Protein AF-A0A0H4KGP0-F1 (afdb_monomer_lite)

Structure (mmCIF, N/CA/C/O backbone):
data_AF-A0A0H4KGP0-F1
#
_entry.id   AF-A0A0H4KGP0-F1
#
loop_
_atom_site.group_PDB
_atom_site.id
_atom_site.type_symbol
_atom_site.label_atom_id
_atom_site.label_alt_id
_atom_site.label_comp_id
_atom_site.label_asym_id
_atom_site.label_entity_id
_atom_site.label_seq_id
_atom_site.pdbx_PDB_ins_code
_atom_site.Cartn_x
_atom_site.Cartn_y
_atom_site.Cartn_z
_atom_site.occupancy
_atom_site.B_iso_or_equiv
_atom_site.auth_seq_id
_atom_site.auth_comp_id
_atom_site.auth_asym_id
_atom_site.auth_atom_id
_atom_site.pdbx_PDB_model_num
ATOM 1 N N . MET A 1 1 ? -26.865 -2.027 18.566 1.00 58.66 1 MET A N 1
ATOM 2 C CA . MET A 1 1 ? -25.911 -3.144 18.338 1.00 58.66 1 MET A CA 1
ATOM 3 C C . MET A 1 1 ? -25.327 -3.688 19.638 1.00 58.66 1 MET A C 1
ATOM 5 O O . MET A 1 1 ? -25.001 -2.899 20.516 1.00 58.66 1 MET A O 1
ATOM 9 N N . LYS A 1 2 ? -25.164 -5.017 19.769 1.00 66.50 2 LYS A N 1
ATOM 10 C CA . LYS A 1 2 ? -24.566 -5.658 20.962 1.00 66.50 2 LYS A CA 1
ATOM 11 C C . LYS A 1 2 ? -23.129 -5.146 21.193 1.00 66.50 2 LYS A C 1
ATOM 13 O O . LYS A 1 2 ? -22.332 -5.124 20.260 1.00 66.50 2 LYS A O 1
ATOM 18 N N . SER A 1 3 ? -22.776 -4.800 22.435 1.00 71.94 3 SER A N 1
ATOM 19 C CA . SER A 1 3 ? -21.455 -4.265 22.843 1.00 71.94 3 SER A CA 1
ATOM 20 C C . SER A 1 3 ? -20.249 -5.054 22.286 1.00 71.94 3 SER A C 1
ATOM 22 O O . SER A 1 3 ? -19.269 -4.471 21.817 1.00 71.94 3 SER A O 1
ATOM 24 N N . ARG A 1 4 ? -20.348 -6.392 22.235 1.00 74.38 4 ARG A N 1
ATOM 25 C CA . ARG A 1 4 ? -19.305 -7.275 21.682 1.00 74.38 4 ARG A CA 1
ATOM 26 C C . ARG A 1 4 ? -19.055 -7.048 20.184 1.00 74.38 4 ARG A C 1
ATOM 28 O O . ARG A 1 4 ? -17.904 -7.083 19.764 1.00 74.38 4 ARG A O 1
ATOM 35 N N . TYR A 1 5 ? -20.105 -6.783 19.410 1.00 73.06 5 TYR A N 1
ATOM 36 C CA . TYR A 1 5 ? -20.004 -6.536 17.972 1.00 73.06 5 TYR A CA 1
ATOM 37 C C . TYR A 1 5 ? -19.285 -5.209 17.687 1.00 73.06 5 TYR A C 1
ATOM 39 O O . TYR A 1 5 ? -18.303 -5.192 16.952 1.00 73.06 5 TYR A O 1
ATOM 47 N N . LYS A 1 6 ? -19.656 -4.125 18.388 1.00 70.38 6 LYS A N 1
ATOM 48 C CA . LYS A 1 6 ? -18.947 -2.831 18.302 1.00 70.38 6 LYS A CA 1
ATOM 49 C C . LYS A 1 6 ? -17.456 -2.966 18.648 1.00 70.38 6 LYS A C 1
ATOM 51 O O . LYS A 1 6 ? -16.600 -2.389 17.984 1.00 70.38 6 LYS A O 1
ATOM 56 N N . LYS A 1 7 ? -17.119 -3.752 19.679 1.00 74.75 7 LYS A N 1
ATOM 57 C CA . LYS A 1 7 ? -15.721 -4.017 20.067 1.00 74.75 7 LYS A CA 1
ATOM 58 C C . LYS A 1 7 ? -14.952 -4.794 18.995 1.00 74.75 7 LYS A C 1
ATOM 60 O O . LYS A 1 7 ? -13.757 -4.566 18.833 1.00 74.75 7 LYS A O 1
ATOM 65 N N . HIS A 1 8 ? -15.615 -5.710 18.296 1.00 74.81 8 HIS A N 1
ATOM 66 C CA . HIS A 1 8 ? -15.016 -6.470 17.204 1.00 74.81 8 HIS A CA 1
ATOM 67 C C . HIS A 1 8 ? -14.744 -5.577 15.987 1.00 74.81 8 HIS A C 1
ATOM 69 O O . HIS A 1 8 ? -13.608 -5.539 15.527 1.00 74.81 8 HIS A O 1
ATOM 75 N N . LEU A 1 9 ? -15.714 -4.755 15.572 1.00 69.38 9 LEU A N 1
ATOM 76 C CA . LEU A 1 9 ? -15.522 -3.792 14.482 1.00 69.38 9 LEU A CA 1
ATOM 77 C C . LEU A 1 9 ? -14.382 -2.802 14.754 1.00 69.38 9 LEU A C 1
ATOM 79 O O . LEU A 1 9 ? -13.523 -2.601 13.903 1.00 69.38 9 LEU A O 1
ATOM 83 N N . LYS A 1 10 ? -14.298 -2.256 15.976 1.00 71.88 10 LYS A N 1
ATOM 84 C CA . LYS A 1 10 ? -13.179 -1.383 16.379 1.00 71.88 10 LYS A CA 1
ATOM 85 C C . LYS A 1 10 ? -11.814 -2.070 16.273 1.00 71.88 10 LYS A C 1
ATOM 87 O O . LYS A 1 10 ? -10.825 -1.410 15.975 1.00 71.88 10 LYS A O 1
ATOM 92 N N . ARG A 1 11 ? -11.738 -3.379 16.536 1.00 74.50 11 ARG A N 1
ATOM 93 C CA . ARG A 1 11 ? -10.488 -4.145 16.398 1.00 74.50 11 ARG A CA 1
ATOM 94 C C . ARG A 1 11 ? -10.103 -4.356 14.942 1.00 74.50 11 ARG A C 1
ATOM 96 O O . ARG A 1 11 ? -8.918 -4.295 14.650 1.00 74.50 11 ARG A O 1
ATOM 103 N N . ILE A 1 12 ? -11.080 -4.606 14.076 1.00 70.75 12 ILE A N 1
ATOM 104 C CA . ILE A 1 12 ? -10.855 -4.783 12.638 1.00 70.75 12 ILE A CA 1
ATOM 105 C C . ILE A 1 12 ? -10.356 -3.473 12.032 1.00 70.75 12 ILE A C 1
ATOM 107 O O . ILE A 1 12 ? -9.296 -3.459 11.416 1.00 70.75 12 ILE A O 1
ATOM 111 N N . ALA A 1 13 ? -11.036 -2.358 12.316 1.00 69.06 13 ALA A N 1
ATOM 112 C CA . ALA A 1 13 ? -10.607 -1.042 11.847 1.00 69.06 13 ALA A CA 1
ATOM 113 C C . ALA A 1 13 ? -9.179 -0.703 12.300 1.00 69.06 13 ALA A C 1
ATOM 115 O O . ALA A 1 13 ? -8.343 -0.307 11.500 1.00 69.06 13 ALA A O 1
A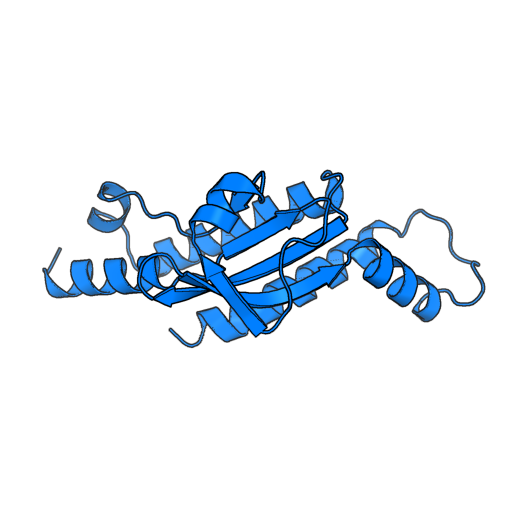TOM 116 N N . ALA A 1 14 ? -8.850 -0.970 13.568 1.00 71.88 14 ALA A N 1
ATOM 117 C CA . ALA A 1 14 ? -7.509 -0.731 14.104 1.00 71.88 14 ALA A CA 1
ATOM 118 C C . ALA A 1 14 ? -6.409 -1.647 13.530 1.00 71.88 14 ALA A C 1
ATOM 120 O O . ALA A 1 14 ? -5.237 -1.432 13.828 1.00 71.88 14 ALA A O 1
ATOM 121 N N . ARG A 1 15 ? -6.772 -2.691 12.779 1.00 74.12 15 ARG A N 1
ATOM 122 C CA . ARG A 1 15 ? -5.849 -3.662 12.176 1.00 74.12 15 ARG A CA 1
ATOM 123 C C . ARG A 1 15 ? -5.849 -3.614 10.653 1.00 74.12 15 ARG A C 1
ATOM 125 O O . ARG A 1 15 ? -5.097 -4.363 10.044 1.00 74.12 15 ARG A O 1
ATOM 132 N N . THR A 1 16 ? -6.671 -2.762 10.049 1.00 77.25 16 THR A N 1
ATOM 133 C CA . THR A 1 16 ? -6.814 -2.741 8.595 1.00 77.25 16 THR A CA 1
ATOM 134 C C . THR A 1 16 ? -5.518 -2.238 7.947 1.00 77.25 16 THR A C 1
ATOM 136 O O . THR A 1 16 ? -4.959 -1.249 8.432 1.00 77.25 16 THR A O 1
ATOM 139 N N . PRO A 1 17 ? -5.018 -2.905 6.892 1.00 84.50 17 PRO A N 1
ATOM 140 C CA . PRO A 1 17 ? -3.849 -2.441 6.167 1.00 84.50 17 PRO A CA 1
ATOM 141 C C . PRO A 1 17 ? -4.094 -1.082 5.504 1.00 84.50 17 PRO A C 1
ATOM 143 O O . PRO A 1 17 ? -5.232 -0.685 5.250 1.00 84.50 17 PRO A O 1
ATOM 146 N N . ILE A 1 18 ? -3.007 -0.379 5.220 1.00 86.12 18 ILE A N 1
ATOM 147 C CA . ILE A 1 18 ? -2.991 0.922 4.555 1.00 86.12 18 ILE A CA 1
ATOM 148 C C . ILE A 1 18 ? -2.130 0.802 3.304 1.00 86.12 18 ILE A C 1
ATOM 150 O O . ILE A 1 18 ? -1.038 0.236 3.366 1.00 86.12 18 ILE A O 1
ATOM 154 N N . VAL A 1 19 ? -2.606 1.363 2.197 1.00 88.50 19 VAL A N 1
ATOM 155 C CA . VAL A 1 19 ? -1.816 1.568 0.980 1.00 88.50 19 VAL A CA 1
ATOM 156 C C . VAL A 1 19 ? -1.473 3.044 0.866 1.00 88.50 19 VAL A C 1
ATOM 158 O O . VAL A 1 19 ? -2.307 3.911 1.129 1.00 88.50 19 VAL A O 1
ATOM 161 N N . THR A 1 20 ? -0.238 3.343 0.494 1.00 88.94 20 THR A N 1
ATOM 162 C CA . THR A 1 20 ? 0.238 4.720 0.382 1.00 88.94 20 THR A CA 1
ATOM 163 C C . THR A 1 20 ? 1.315 4.861 -0.683 1.00 88.94 20 THR A C 1
ATOM 165 O O . THR A 1 20 ? 1.935 3.872 -1.076 1.00 88.94 20 THR A O 1
ATOM 168 N N . PHE A 1 21 ? 1.537 6.095 -1.126 1.00 88.12 21 PHE A N 1
ATOM 169 C CA . PHE A 1 21 ? 2.476 6.446 -2.183 1.00 88.12 21 PHE A CA 1
ATOM 170 C C . PHE A 1 21 ? 3.436 7.544 -1.734 1.00 88.12 21 PHE A C 1
ATOM 172 O O . PHE A 1 21 ? 3.081 8.382 -0.901 1.00 88.12 21 PHE A O 1
ATOM 179 N N . SER A 1 22 ? 4.636 7.559 -2.307 1.00 88.38 22 SER A N 1
ATOM 180 C CA . SER A 1 22 ? 5.584 8.659 -2.134 1.00 88.38 22 SER A CA 1
ATOM 181 C C . SER A 1 22 ? 6.469 8.855 -3.364 1.00 88.38 22 SER A C 1
ATOM 183 O O . SER A 1 22 ? 6.695 7.939 -4.154 1.00 88.38 22 SER A O 1
ATOM 185 N N . GLN A 1 23 ? 7.008 10.067 -3.498 1.00 87.88 23 GLN A N 1
ATOM 186 C CA . GLN A 1 23 ? 8.039 10.399 -4.490 1.00 87.88 23 GLN A CA 1
ATOM 187 C C . GLN A 1 23 ? 9.416 9.880 -4.098 1.00 87.88 23 GLN A C 1
ATOM 189 O O . GLN A 1 23 ? 10.184 9.452 -4.940 1.00 87.88 23 GLN A O 1
ATOM 194 N N . ASN A 1 24 ? 9.736 9.913 -2.808 1.00 89.12 24 ASN A N 1
ATOM 195 C CA . ASN A 1 24 ? 11.036 9.484 -2.312 1.00 89.12 24 ASN A CA 1
ATOM 196 C C . ASN A 1 24 ? 10.897 8.196 -1.514 1.00 89.12 24 ASN A C 1
ATOM 198 O O . ASN A 1 24 ? 9.862 7.951 -0.885 1.00 89.12 24 ASN A O 1
ATOM 202 N N . GLU A 1 25 ? 11.970 7.415 -1.469 1.00 91.12 25 GLU A N 1
ATOM 203 C CA . GLU A 1 25 ? 12.044 6.239 -0.617 1.00 91.12 25 GLU A CA 1
ATOM 204 C C . GLU A 1 25 ? 11.921 6.646 0.859 1.00 91.12 25 GLU A C 1
ATOM 206 O O . GLU A 1 25 ? 12.838 7.213 1.448 1.00 91.12 25 GLU A O 1
ATOM 211 N N . THR A 1 26 ? 10.758 6.378 1.453 1.00 90.19 26 THR A N 1
ATOM 212 C CA . THR A 1 26 ? 10.413 6.863 2.801 1.00 90.19 26 THR A CA 1
ATOM 213 C C . THR A 1 26 ? 10.645 5.810 3.885 1.00 90.19 26 THR A C 1
ATOM 215 O O . THR A 1 26 ? 10.897 6.148 5.038 1.00 90.19 26 THR A O 1
ATOM 218 N N . ALA A 1 27 ? 10.558 4.527 3.531 1.00 92.06 27 ALA A N 1
ATOM 219 C CA . ALA A 1 27 ? 10.746 3.407 4.449 1.00 92.06 27 ALA A CA 1
ATOM 220 C C . ALA A 1 27 ? 11.196 2.148 3.699 1.00 92.06 27 ALA A C 1
ATOM 222 O O . ALA A 1 27 ? 11.062 2.058 2.477 1.00 92.06 27 ALA A O 1
ATOM 223 N N . ASN A 1 28 ? 11.685 1.146 4.426 1.00 94.19 28 ASN A N 1
ATOM 224 C CA . ASN A 1 28 ? 12.088 -0.142 3.867 1.00 94.19 28 ASN A CA 1
ATOM 225 C C . ASN A 1 28 ? 11.099 -1.271 4.166 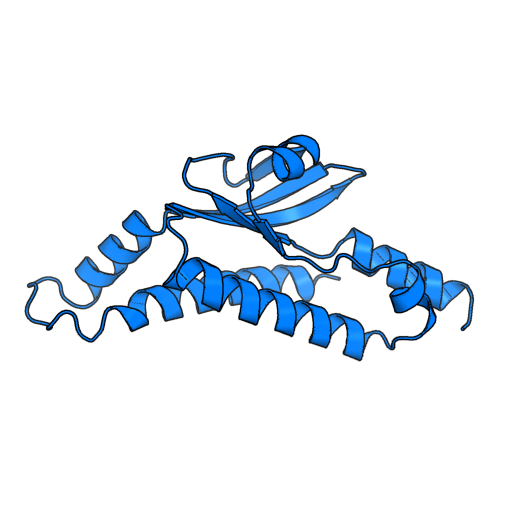1.00 94.19 28 ASN A C 1
ATOM 227 O O . ASN A 1 28 ? 10.441 -1.298 5.204 1.00 94.19 28 ASN A O 1
ATOM 231 N N . LYS A 1 29 ? 11.030 -2.265 3.271 1.00 94.88 29 LYS A N 1
ATOM 232 C CA . LYS A 1 29 ? 10.257 -3.491 3.515 1.00 94.88 29 LYS A CA 1
ATOM 233 C C . LYS A 1 29 ? 10.758 -4.176 4.790 1.00 94.88 29 LYS A C 1
ATOM 235 O O . LYS A 1 29 ? 11.955 -4.388 4.965 1.00 94.88 29 LYS A O 1
ATOM 240 N N . GLY A 1 30 ? 9.830 -4.536 5.673 1.00 93.25 30 GLY A N 1
ATOM 241 C CA . GLY A 1 30 ? 10.108 -5.134 6.979 1.00 93.25 30 GLY A CA 1
ATOM 242 C C . GLY A 1 30 ? 10.284 -4.127 8.118 1.00 93.25 30 GLY A C 1
ATOM 243 O O . GLY A 1 30 ? 10.218 -4.537 9.280 1.00 93.25 30 GLY A O 1
ATOM 244 N N . GLU A 1 31 ? 10.446 -2.839 7.815 1.00 94.81 31 GLU A N 1
ATOM 245 C CA . GLU A 1 31 ? 10.588 -1.775 8.807 1.00 94.81 31 GLU A CA 1
ATOM 246 C C . GLU A 1 31 ? 9.280 -1.525 9.570 1.00 94.81 31 GLU A C 1
ATOM 248 O O . GLU A 1 31 ? 8.181 -1.739 9.052 1.00 94.81 31 GLU A O 1
ATOM 253 N N . VAL A 1 32 ? 9.396 -1.062 10.819 1.00 93.19 32 VAL A N 1
ATOM 254 C CA . VAL A 1 32 ? 8.267 -0.552 11.604 1.00 93.19 32 VAL A CA 1
ATOM 255 C C . VAL A 1 32 ? 8.406 0.957 11.733 1.00 93.19 32 VAL A C 1
ATOM 257 O O . VAL A 1 32 ? 9.331 1.431 12.385 1.00 93.19 32 VAL A O 1
ATOM 260 N N . ILE A 1 33 ? 7.454 1.688 11.164 1.00 91.31 33 ILE A N 1
ATOM 261 C CA . ILE A 1 33 ? 7.408 3.147 11.172 1.00 91.31 33 ILE A CA 1
ATOM 262 C C . ILE A 1 33 ? 6.353 3.667 12.148 1.00 91.31 33 ILE A C 1
ATOM 264 O O . ILE A 1 33 ? 5.317 3.033 12.387 1.00 91.31 33 ILE A O 1
ATOM 268 N N . ASP A 1 34 ? 6.606 4.845 12.711 1.00 89.69 34 ASP A N 1
ATOM 269 C CA . ASP A 1 34 ? 5.620 5.559 13.516 1.00 89.69 34 ASP A CA 1
ATOM 270 C C . ASP A 1 34 ? 4.580 6.244 12.623 1.00 89.69 34 ASP A C 1
ATOM 272 O O . ASP A 1 34 ? 4.865 6.679 11.509 1.00 89.69 34 ASP A O 1
ATOM 276 N N . LYS A 1 35 ? 3.359 6.406 13.141 1.00 83.44 35 LYS A N 1
ATOM 277 C CA . LYS A 1 35 ? 2.265 7.092 12.440 1.00 83.44 35 LYS A CA 1
ATOM 278 C C . LYS A 1 35 ? 2.645 8.517 12.016 1.00 83.44 35 LYS A C 1
ATOM 280 O O . LYS A 1 35 ? 2.203 8.970 10.975 1.00 83.44 35 LYS A O 1
ATOM 285 N N . ALA A 1 36 ? 3.507 9.195 12.771 1.00 83.12 36 ALA A N 1
ATOM 286 C CA . ALA A 1 36 ? 4.000 10.514 12.386 1.00 83.12 36 ALA A CA 1
ATOM 287 C C . ALA A 1 36 ? 4.756 10.502 11.044 1.00 83.12 36 ALA A C 1
ATOM 289 O O . ALA A 1 36 ? 4.780 11.517 10.362 1.00 83.12 36 ALA A O 1
ATOM 290 N N . ILE A 1 37 ? 5.362 9.376 10.650 1.00 81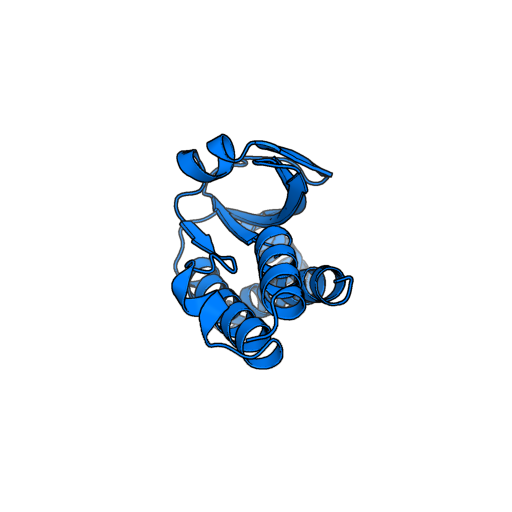.00 37 ILE A N 1
ATOM 291 C CA . ILE A 1 37 ? 5.993 9.242 9.333 1.00 81.00 37 ILE A CA 1
ATOM 292 C C . ILE A 1 37 ? 4.910 9.163 8.249 1.00 81.00 37 ILE A C 1
ATOM 294 O O . ILE A 1 37 ? 5.004 9.882 7.260 1.00 81.00 37 ILE A O 1
ATOM 298 N N . LEU A 1 38 ? 3.844 8.381 8.480 1.00 78.12 38 LEU A N 1
ATOM 299 C CA . LEU A 1 38 ? 2.641 8.372 7.630 1.00 78.12 38 LEU A CA 1
ATOM 300 C C . LEU A 1 38 ? 2.060 9.774 7.447 1.00 78.12 38 LEU A C 1
ATOM 302 O O . LEU A 1 38 ? 1.862 10.208 6.322 1.00 78.12 38 LEU A O 1
ATOM 306 N N . ASP A 1 39 ? 1.846 10.492 8.545 1.00 77.06 39 ASP A N 1
ATOM 307 C CA . ASP A 1 39 ? 1.160 11.783 8.519 1.00 77.06 39 ASP A CA 1
ATOM 308 C C . ASP A 1 39 ? 2.004 12.911 7.876 1.00 77.06 39 ASP A C 1
ATOM 310 O O . ASP A 1 39 ? 1.431 13.891 7.409 1.00 77.06 39 ASP A O 1
ATOM 314 N N . ASN A 1 40 ? 3.343 12.803 7.855 1.00 75.75 40 ASN A N 1
ATOM 315 C CA . ASN A 1 40 ? 4.234 13.883 7.394 1.00 75.75 40 ASN A CA 1
ATOM 316 C C . ASN A 1 40 ? 4.912 13.640 6.038 1.00 75.75 40 ASN A C 1
ATOM 318 O O . ASN A 1 40 ? 5.351 14.605 5.419 1.00 75.75 40 ASN A O 1
ATOM 322 N N . TYR A 1 41 ? 5.068 12.385 5.611 1.00 69.88 41 TYR A N 1
ATOM 323 C CA . TYR A 1 41 ? 5.867 12.043 4.423 1.00 69.88 41 TYR A CA 1
ATOM 324 C C . TYR A 1 41 ? 5.081 11.326 3.335 1.00 69.88 41 TYR A C 1
ATOM 326 O O . TYR A 1 41 ? 5.552 11.217 2.206 1.00 69.88 41 TYR A O 1
ATOM 334 N N . PHE A 1 42 ? 3.887 10.846 3.661 1.00 72.50 42 PHE A N 1
ATOM 335 C CA . PHE A 1 42 ? 2.999 10.255 2.686 1.00 72.50 42 PHE A CA 1
ATOM 336 C C . PHE A 1 42 ? 1.867 11.233 2.412 1.00 72.50 42 PHE A C 1
ATOM 338 O O . PHE A 1 42 ? 0.934 11.350 3.204 1.00 72.50 42 PHE A O 1
ATOM 345 N N . ASP A 1 43 ? 1.959 11.937 1.282 1.00 59.50 43 ASP A N 1
ATOM 346 C CA . ASP A 1 43 ? 1.014 12.998 0.912 1.00 59.50 43 ASP A CA 1
ATOM 347 C C . ASP A 1 43 ? -0.434 12.511 0.934 1.00 59.50 43 ASP A C 1
ATOM 349 O O . ASP A 1 43 ? -1.355 13.272 1.242 1.00 59.50 43 ASP A O 1
ATOM 353 N N . LYS A 1 44 ? -0.641 11.233 0.592 1.00 66.81 44 LYS A N 1
ATOM 354 C CA . LYS A 1 44 ? -1.940 10.572 0.621 1.00 66.81 44 LYS A CA 1
ATOM 355 C C . LYS A 1 44 ? -1.764 9.096 0.938 1.00 66.81 44 LYS A C 1
ATOM 357 O O . LYS A 1 44 ? -0.951 8.413 0.323 1.00 66.81 44 LYS A O 1
ATOM 362 N N . PHE A 1 45 ? -2.598 8.600 1.838 1.00 67.69 45 PHE A N 1
ATOM 363 C CA . PHE A 1 45 ? -2.717 7.185 2.148 1.00 67.69 45 PHE A CA 1
ATOM 364 C C . PHE A 1 45 ? -4.194 6.808 2.218 1.00 67.69 45 PHE A C 1
ATOM 366 O O . PHE A 1 45 ? -5.030 7.607 2.641 1.00 67.69 45 PHE A O 1
ATOM 373 N N . THR A 1 46 ? -4.514 5.584 1.813 1.00 68.06 46 THR A N 1
ATOM 374 C CA . THR A 1 46 ? -5.852 5.015 1.946 1.00 68.06 46 THR A CA 1
ATOM 375 C C . THR A 1 46 ? -5.814 3.802 2.854 1.00 68.06 46 THR A C 1
ATOM 377 O O . THR A 1 46 ? -4.893 2.986 2.833 1.00 68.06 46 THR A O 1
ATOM 380 N N . GLY A 1 47 ? -6.848 3.676 3.659 1.00 63.75 47 GLY A N 1
ATOM 381 C CA . GLY A 1 47 ? -7.078 2.556 4.544 1.00 63.75 47 GLY A CA 1
ATOM 382 C C . GLY A 1 47 ? -8.477 2.683 5.115 1.00 63.75 47 GLY A C 1
ATOM 383 O O . GLY A 1 47 ? -9.120 3.721 4.955 1.00 63.75 47 GLY A O 1
ATOM 384 N N . TYR A 1 48 ? -8.959 1.666 5.825 1.00 57.38 48 TYR A N 1
ATOM 385 C CA . TYR A 1 48 ? -10.235 1.812 6.521 1.00 57.38 48 TYR A CA 1
ATOM 386 C C . TYR A 1 48 ? -10.066 2.728 7.742 1.00 57.38 48 TYR A C 1
ATOM 388 O O . TYR A 1 48 ? -9.816 2.279 8.863 1.00 57.38 48 TYR A O 1
ATOM 396 N N . ILE A 1 49 ? -10.198 4.037 7.525 1.00 55.16 49 ILE A N 1
ATOM 397 C CA . ILE A 1 49 ? -10.277 5.045 8.583 1.00 55.16 49 ILE A CA 1
ATOM 398 C C . ILE A 1 49 ? -11.748 5.168 8.960 1.00 55.16 49 ILE A C 1
ATOM 400 O O . ILE A 1 49 ? -12.454 6.076 8.540 1.00 55.16 49 ILE A O 1
ATOM 404 N N . ALA A 1 50 ? -12.233 4.196 9.724 1.00 49.66 50 ALA A N 1
ATOM 405 C CA . ALA A 1 50 ? -13.614 4.211 10.172 1.00 49.66 50 ALA A CA 1
ATOM 406 C C . ALA A 1 50 ? -13.862 5.428 11.070 1.00 49.66 50 ALA A C 1
ATOM 408 O O . ALA A 1 50 ? -13.318 5.507 12.182 1.00 49.66 50 ALA A O 1
ATOM 409 N N . GLU A 1 51 ? -14.719 6.349 10.641 1.00 55.22 51 GLU A N 1
ATOM 410 C CA . GLU A 1 51 ? -15.230 7.347 11.569 1.00 55.22 51 GLU A CA 1
ATOM 411 C C . GLU A 1 51 ? -16.110 6.653 12.617 1.00 55.22 51 GLU A C 1
ATOM 413 O O . GLU A 1 51 ? -16.789 5.658 12.341 1.00 55.22 51 GLU A O 1
ATOM 418 N N . GLN A 1 52 ? -16.080 7.144 13.863 1.00 53.22 52 GLN A N 1
ATOM 419 C CA . GLN A 1 52 ? -16.738 6.462 14.984 1.00 53.22 52 GLN A CA 1
ATOM 420 C C . GLN A 1 52 ? -18.217 6.164 14.720 1.00 53.22 52 GLN A C 1
ATOM 422 O O . GLN A 1 52 ? -18.686 5.130 15.187 1.00 53.22 52 GLN A O 1
ATOM 427 N N . TRP A 1 53 ? -18.914 7.021 13.968 1.00 54.06 53 TRP A N 1
ATOM 428 C CA . TRP A 1 53 ? -20.326 6.863 13.624 1.00 54.06 53 TRP A CA 1
ATOM 429 C C . TRP A 1 53 ? -20.581 5.739 12.604 1.00 54.06 53 TRP A C 1
ATOM 431 O O . TRP A 1 53 ? -21.544 4.994 12.759 1.00 54.06 53 TRP A O 1
ATOM 441 N N . GLN A 1 54 ? -19.683 5.515 11.637 1.00 55.22 54 GLN A N 1
ATOM 442 C CA . GLN A 1 54 ? -19.820 4.449 10.626 1.00 55.22 54 GLN A CA 1
ATOM 443 C C . GLN A 1 54 ? -19.737 3.050 11.254 1.00 55.22 54 GLN A C 1
ATOM 445 O O . GLN A 1 54 ? -20.450 2.119 10.873 1.00 55.22 54 GLN A O 1
ATOM 450 N N . LEU A 1 55 ? -18.916 2.915 12.299 1.00 56.12 55 LEU A N 1
ATOM 451 C CA . LEU A 1 55 ? -18.793 1.688 13.093 1.00 56.12 55 LEU A CA 1
ATOM 452 C C . LEU A 1 55 ? -20.050 1.371 13.924 1.00 56.12 55 LEU A C 1
ATOM 454 O O . LEU A 1 55 ? -20.159 0.272 14.478 1.00 56.12 55 LEU A O 1
ATOM 458 N N . GLU A 1 56 ? -20.974 2.325 14.070 1.00 57.97 56 GLU A N 1
ATOM 459 C CA . GLU A 1 56 ? -22.191 2.178 14.870 1.00 57.97 56 GLU A CA 1
ATOM 460 C C . GLU A 1 56 ? -23.428 1.772 14.071 1.00 57.97 56 GLU A C 1
ATOM 462 O O . GLU A 1 56 ? -24.452 1.488 14.701 1.00 57.97 56 GLU A O 1
ATOM 467 N N . GLU A 1 57 ? -23.319 1.638 12.745 1.00 59.66 57 GLU A N 1
ATOM 468 C CA . GLU A 1 57 ? -24.460 1.320 11.873 1.00 59.66 57 GLU A CA 1
ATOM 469 C C . GLU A 1 57 ? -24.182 0.214 10.833 1.00 59.66 57 GLU A C 1
ATOM 471 O O . GLU A 1 57 ? -25.121 -0.460 10.411 1.00 59.66 57 GLU A O 1
ATOM 476 N N . MET A 1 58 ? -22.921 -0.060 10.465 1.00 65.50 58 MET A N 1
ATOM 477 C CA . MET A 1 58 ? -22.601 -0.972 9.350 1.00 65.50 58 MET A CA 1
ATOM 478 C C . MET A 1 58 ? -22.400 -2.453 9.736 1.00 65.50 58 MET A C 1
ATOM 480 O O . MET A 1 58 ? -21.927 -2.805 10.829 1.00 65.50 58 MET A O 1
ATOM 484 N N . ARG A 1 59 ? -22.715 -3.358 8.793 1.00 66.62 59 ARG A N 1
ATOM 485 C CA . ARG A 1 59 ? -22.360 -4.784 8.892 1.00 66.62 59 ARG A CA 1
ATOM 486 C C . ARG A 1 59 ? -20.888 -4.994 8.522 1.00 66.62 59 ARG A C 1
ATOM 488 O O . ARG A 1 59 ? -20.340 -4.267 7.702 1.00 66.62 59 ARG A O 1
ATOM 495 N N . TYR A 1 60 ? -20.261 -6.021 9.091 1.00 64.69 60 TYR A N 1
ATOM 496 C CA . TYR A 1 60 ? -18.861 -6.372 8.819 1.00 64.69 60 TYR A CA 1
ATOM 497 C C . TYR A 1 60 ? -18.551 -6.549 7.322 1.00 64.69 60 TYR A C 1
ATOM 499 O O . TYR A 1 60 ? -17.564 -6.009 6.832 1.00 64.69 60 TYR A O 1
ATOM 507 N N . GLU A 1 61 ? -19.404 -7.267 6.589 1.00 68.31 61 GLU A N 1
ATOM 508 C CA . GLU A 1 61 ? -19.222 -7.476 5.146 1.00 68.31 61 GLU A CA 1
ATOM 509 C C . GLU A 1 61 ? -19.245 -6.160 4.360 1.00 68.31 61 GLU A C 1
ATOM 511 O O . GLU A 1 61 ? -18.487 -6.001 3.405 1.00 68.31 61 GLU A O 1
ATOM 516 N N . ASP A 1 62 ? -20.077 -5.206 4.784 1.00 70.31 62 ASP A N 1
ATOM 517 C CA . ASP A 1 62 ? -20.200 -3.899 4.137 1.00 70.31 62 ASP A CA 1
ATOM 518 C C . ASP A 1 62 ? -18.951 -3.039 4.409 1.00 70.31 62 ASP A C 1
ATOM 520 O O . ASP A 1 62 ? -18.482 -2.326 3.527 1.00 70.31 62 ASP A O 1
ATOM 524 N N . ILE A 1 63 ? -18.353 -3.175 5.599 1.00 67.00 63 ILE A N 1
ATOM 525 C CA . ILE A 1 63 ? -17.085 -2.528 5.972 1.00 67.00 63 ILE A CA 1
ATOM 526 C C . ILE A 1 63 ? -15.925 -3.056 5.125 1.00 67.00 63 ILE A C 1
ATOM 528 O O . ILE A 1 63 ? -15.150 -2.268 4.585 1.00 67.00 63 ILE A O 1
ATOM 532 N N . LYS A 1 64 ? -15.821 -4.384 4.979 1.00 67.38 64 LYS A N 1
ATOM 533 C CA . LYS A 1 64 ? -14.785 -5.004 4.144 1.00 67.38 64 LYS A CA 1
ATOM 534 C C . LYS A 1 64 ? -14.931 -4.535 2.695 1.00 67.38 64 LYS A C 1
ATOM 536 O O . LYS A 1 64 ? -13.962 -4.065 2.116 1.00 67.38 64 LYS A O 1
ATOM 541 N N . LYS A 1 65 ? -16.141 -4.584 2.128 1.00 70.62 65 LYS A N 1
ATOM 542 C CA . LYS A 1 65 ? -16.400 -4.127 0.751 1.00 70.62 65 LYS A CA 1
ATOM 543 C C . LYS A 1 65 ? -16.078 -2.646 0.538 1.00 70.62 65 LYS A C 1
ATOM 545 O O . LYS A 1 65 ? -15.477 -2.321 -0.479 1.00 70.62 65 LYS A O 1
ATOM 550 N N . GLY A 1 66 ? -16.443 -1.778 1.486 1.00 71.38 66 GLY A N 1
ATOM 551 C CA . GLY A 1 66 ? -16.118 -0.350 1.431 1.00 71.38 66 GLY A CA 1
ATOM 552 C C . GLY A 1 66 ? -14.610 -0.109 1.393 1.00 71.38 66 GLY A C 1
ATOM 553 O O . GLY A 1 66 ? -14.119 0.512 0.460 1.00 71.38 66 GLY A O 1
ATOM 554 N N . PHE A 1 67 ? -13.871 -0.718 2.326 1.00 73.50 67 PHE A N 1
ATOM 555 C CA . PHE A 1 67 ? -12.408 -0.655 2.349 1.00 73.50 67 PHE A CA 1
ATOM 556 C C . PHE A 1 67 ? -11.771 -1.103 1.030 1.00 73.50 67 PHE A C 1
ATOM 558 O O . PHE A 1 67 ? -10.921 -0.398 0.496 1.00 73.50 67 PHE A O 1
ATOM 565 N N . TYR A 1 68 ? -12.184 -2.258 0.499 1.00 72.88 68 TYR A N 1
ATOM 566 C CA . TYR A 1 68 ? -11.662 -2.737 -0.779 1.00 72.88 68 TYR A CA 1
ATOM 567 C C . TYR A 1 68 ? -11.933 -1.732 -1.887 1.00 72.88 68 TYR A C 1
ATOM 569 O O . TYR A 1 68 ? -11.005 -1.349 -2.586 1.00 72.88 68 TYR A O 1
ATOM 577 N N . SER A 1 69 ? -13.172 -1.255 -2.007 1.00 75.12 69 SER A N 1
ATOM 578 C CA . SER A 1 69 ? -13.530 -0.249 -3.005 1.00 75.12 69 SER A CA 1
ATOM 579 C C . SER A 1 69 ? -12.651 1.001 -2.903 1.00 75.12 69 SER A C 1
ATOM 581 O O . SER A 1 69 ? -12.182 1.496 -3.926 1.00 75.12 69 SER A O 1
ATOM 583 N N . ASP A 1 70 ? -12.380 1.482 -1.688 1.00 76.00 70 ASP A N 1
ATOM 584 C CA . ASP A 1 70 ? -11.536 2.656 -1.456 1.00 76.00 70 ASP A CA 1
ATOM 585 C C . ASP A 1 70 ? -10.074 2.399 -1.836 1.00 76.00 70 ASP A C 1
ATOM 587 O O . ASP A 1 70 ? -9.443 3.257 -2.453 1.00 76.00 70 ASP A O 1
ATOM 591 N N . VAL A 1 71 ? -9.530 1.219 -1.515 1.00 78.56 71 VAL A N 1
ATOM 592 C CA . VAL A 1 71 ? -8.170 0.835 -1.920 1.00 78.56 71 VAL A CA 1
ATOM 593 C C . VAL A 1 71 ? -8.063 0.710 -3.434 1.00 78.56 71 VAL A C 1
ATOM 595 O O . VAL A 1 71 ? -7.117 1.243 -4.011 1.00 78.56 71 VAL A O 1
ATOM 598 N N . LEU A 1 72 ? -9.040 0.068 -4.084 1.00 78.75 72 LEU A N 1
ATOM 599 C CA . LEU A 1 72 ? -9.048 -0.095 -5.536 1.00 78.75 72 LEU A CA 1
ATOM 600 C C . LEU A 1 72 ? -9.070 1.263 -6.240 1.00 78.75 72 LEU A C 1
ATOM 6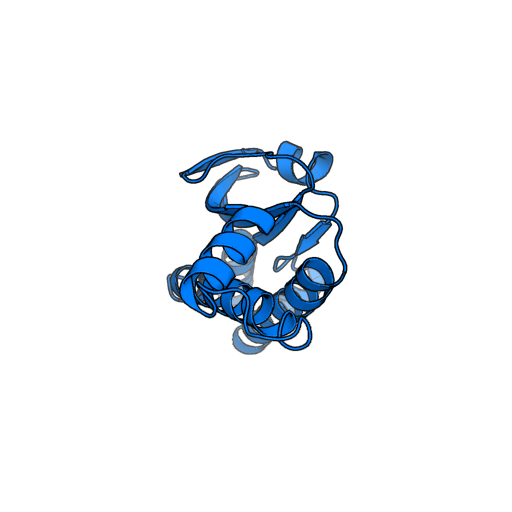02 O O . LEU A 1 72 ? -8.238 1.515 -7.109 1.00 78.75 72 LEU A O 1
ATOM 606 N N . LEU A 1 73 ? -9.981 2.155 -5.836 1.00 77.56 73 LEU A N 1
ATOM 607 C CA . LEU A 1 73 ? -10.094 3.498 -6.409 1.00 77.56 73 LEU A CA 1
ATOM 608 C C . LEU A 1 73 ? -8.834 4.326 -6.166 1.00 77.56 73 LEU A C 1
ATOM 610 O O . LEU A 1 73 ? -8.361 5.020 -7.063 1.00 77.56 73 LEU A O 1
ATOM 614 N N . PHE A 1 74 ? -8.285 4.263 -4.956 1.00 80.88 74 PHE A N 1
ATOM 615 C CA . PHE A 1 74 ? -7.081 4.997 -4.601 1.00 80.88 74 PHE A CA 1
ATOM 616 C C . PHE A 1 74 ? -5.876 4.519 -5.406 1.00 80.88 74 PHE A C 1
ATOM 618 O O . PHE A 1 74 ? -5.201 5.334 -6.026 1.00 80.88 74 PHE A O 1
ATOM 625 N N . MET A 1 75 ? 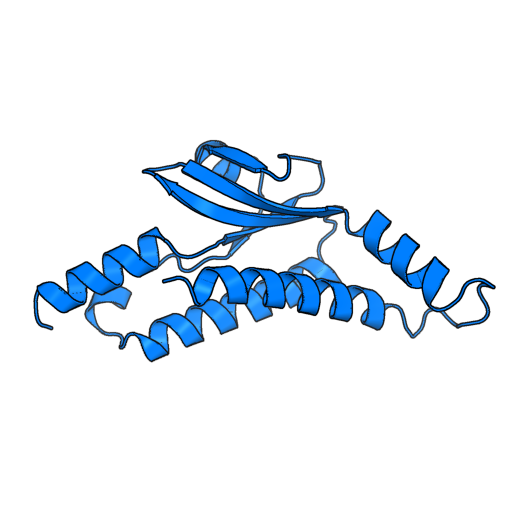-5.621 3.211 -5.445 1.00 80.00 75 MET A N 1
ATOM 626 C CA . MET A 1 75 ? -4.491 2.676 -6.194 1.00 80.00 75 MET A CA 1
ATOM 627 C C . MET A 1 75 ? -4.618 2.964 -7.681 1.00 80.00 75 MET A C 1
ATOM 629 O O . MET A 1 75 ? -3.647 3.435 -8.260 1.00 80.00 75 MET A O 1
ATOM 633 N N . ASN A 1 76 ? -5.803 2.767 -8.268 1.00 76.81 76 ASN A N 1
ATOM 634 C CA . ASN A 1 76 ? -6.034 3.093 -9.671 1.00 76.81 76 ASN A CA 1
ATOM 635 C C . ASN A 1 76 ? -5.693 4.565 -9.945 1.00 76.81 76 ASN A C 1
ATOM 637 O O . ASN A 1 76 ? -4.894 4.853 -10.818 1.00 76.81 76 ASN A O 1
ATOM 641 N N . ASN A 1 77 ? -6.191 5.496 -9.124 1.00 74.44 77 ASN A N 1
ATOM 642 C CA . ASN A 1 77 ? -5.941 6.926 -9.319 1.00 74.44 77 ASN A CA 1
ATOM 643 C C . ASN A 1 77 ? -4.470 7.341 -9.122 1.00 74.44 77 ASN A C 1
ATOM 645 O O . ASN A 1 77 ? -3.983 8.219 -9.833 1.00 74.44 77 ASN A O 1
ATOM 649 N N . TYR A 1 78 ? -3.771 6.785 -8.128 1.00 75.25 78 TYR A N 1
ATOM 650 C CA . TYR A 1 78 ? -2.419 7.240 -7.768 1.00 75.25 78 TYR A CA 1
ATOM 651 C C . TYR A 1 78 ? -1.294 6.495 -8.475 1.00 75.25 78 TYR A C 1
ATOM 653 O O . TYR A 1 78 ? -0.211 7.068 -8.584 1.00 75.25 78 TYR A O 1
ATOM 661 N N . LEU A 1 79 ? -1.548 5.285 -8.981 1.00 76.56 79 LEU A N 1
ATOM 662 C CA . LEU A 1 79 ? -0.630 4.603 -9.891 1.00 76.56 79 LEU A CA 1
ATOM 663 C C . LEU A 1 79 ? -0.658 5.240 -11.284 1.00 76.56 79 LEU A C 1
ATOM 665 O O . LEU A 1 79 ? 0.399 5.479 -11.851 1.00 76.56 79 LEU A O 1
ATOM 669 N N . THR A 1 80 ? -1.838 5.578 -11.817 1.00 68.62 80 THR A N 1
ATOM 670 C CA . THR A 1 80 ? -1.947 6.100 -13.193 1.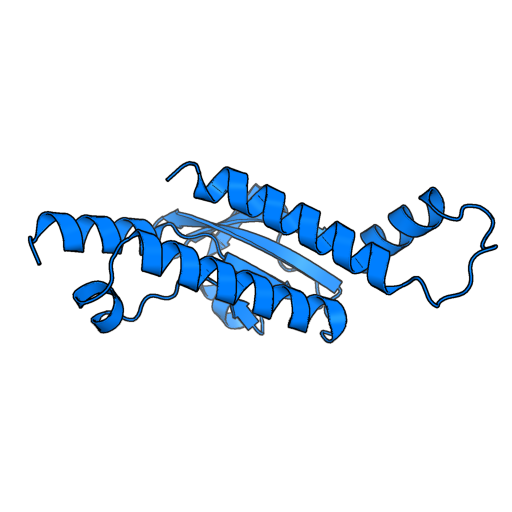00 68.62 80 THR A CA 1
ATOM 671 C C . THR A 1 80 ? -1.676 7.598 -13.309 1.00 68.62 80 THR A C 1
ATOM 673 O O . THR A 1 80 ? -1.330 8.083 -14.382 1.00 68.62 80 THR A O 1
ATOM 676 N N . CYS A 1 81 ? -1.902 8.375 -12.243 1.00 63.69 81 CYS A N 1
ATOM 677 C CA . CYS A 1 81 ? -1.856 9.843 -12.309 1.00 63.69 81 CYS A CA 1
ATOM 678 C C . CYS A 1 81 ? -0.965 10.494 -11.244 1.00 63.69 81 CYS A C 1
ATOM 680 O O . CYS A 1 81 ? -0.877 11.722 -11.183 1.00 63.69 81 CYS A O 1
ATOM 682 N N . GLY A 1 82 ? -0.334 9.705 -10.377 1.00 62.47 82 GLY A N 1
ATOM 683 C CA . GLY A 1 82 ? 0.554 10.218 -9.347 1.00 62.47 82 GLY A CA 1
ATOM 684 C C . GLY A 1 82 ? 1.992 10.277 -9.843 1.00 62.47 82 GLY A C 1
ATOM 685 O O . GLY A 1 82 ? 2.535 9.268 -10.266 1.00 62.47 82 GLY A O 1
ATOM 686 N N . ASN A 1 83 ? 2.634 11.442 -9.739 1.00 75.06 83 ASN A N 1
ATOM 687 C CA . ASN A 1 83 ? 4.094 11.538 -9.799 1.00 75.06 83 ASN A CA 1
ATOM 688 C C . ASN A 1 83 ? 4.667 10.910 -8.517 1.00 75.06 83 ASN A C 1
ATOM 690 O O . ASN A 1 83 ? 5.046 11.645 -7.611 1.00 75.06 83 ASN A O 1
ATOM 694 N N . ASN A 1 84 ? 4.583 9.585 -8.391 1.00 84.94 84 ASN A N 1
ATOM 695 C CA . ASN A 1 84 ? 5.006 8.791 -7.244 1.00 84.94 84 ASN A CA 1
ATOM 696 C C . ASN A 1 84 ? 5.938 7.685 -7.732 1.00 84.94 84 ASN A C 1
ATOM 698 O O . ASN A 1 84 ? 5.560 6.905 -8.603 1.00 84.94 84 ASN A O 1
ATOM 702 N N . ASP A 1 85 ? 7.101 7.564 -7.103 1.00 88.94 85 ASP A N 1
ATOM 703 C CA . ASP A 1 85 ? 8.081 6.543 -7.474 1.00 88.94 85 ASP A CA 1
ATOM 704 C C . ASP A 1 85 ? 7.918 5.274 -6.637 1.00 88.94 85 ASP A C 1
ATOM 706 O O . ASP A 1 85 ? 8.393 4.209 -7.024 1.00 88.94 85 ASP A O 1
ATOM 710 N N . TYR A 1 86 ? 7.231 5.356 -5.494 1.00 90.88 86 TYR A N 1
ATOM 711 C CA . TYR A 1 86 ? 7.087 4.243 -4.566 1.00 90.88 86 TYR A CA 1
ATOM 712 C C . TYR A 1 86 ? 5.639 4.020 -4.141 1.00 90.88 86 TYR A C 1
ATOM 714 O O . TYR A 1 86 ? 4.899 4.965 -3.853 1.00 90.88 86 TYR A O 1
ATOM 722 N N . ILE A 1 87 ? 5.273 2.744 -4.018 1.00 90.88 87 ILE A N 1
ATOM 723 C CA . ILE A 1 87 ? 4.040 2.284 -3.380 1.00 90.88 87 ILE A CA 1
ATOM 724 C C . ILE A 1 87 ? 4.380 1.408 -2.175 1.00 90.88 87 ILE A C 1
ATOM 726 O O . ILE A 1 87 ? 5.304 0.592 -2.208 1.00 90.88 87 ILE A O 1
ATOM 730 N N . TYR A 1 88 ? 3.613 1.570 -1.101 1.00 91.81 88 TYR A N 1
ATOM 731 C CA . TYR A 1 88 ? 3.787 0.838 0.144 1.00 91.81 88 TYR A CA 1
ATOM 732 C C . TYR A 1 88 ? 2.477 0.216 0.593 1.00 91.81 88 TYR A C 1
ATOM 734 O O . TYR A 1 88 ? 1.421 0.849 0.542 1.00 91.81 88 TYR A O 1
ATOM 742 N N . LEU A 1 89 ? 2.581 -0.993 1.134 1.00 92.00 89 LEU A N 1
ATOM 743 C CA . LEU A 1 89 ? 1.524 -1.632 1.903 1.00 92.00 89 LEU A CA 1
ATOM 744 C C . LEU A 1 89 ? 1.990 -1.756 3.352 1.00 92.00 89 LEU A C 1
ATOM 746 O O . LEU A 1 89 ? 3.059 -2.304 3.642 1.00 92.00 89 LEU A O 1
ATOM 750 N N . LEU A 1 90 ? 1.176 -1.252 4.272 1.00 90.94 90 LEU A N 1
ATOM 751 C CA . LEU A 1 90 ? 1.491 -1.198 5.689 1.00 90.94 90 LEU A CA 1
ATOM 752 C C . LEU A 1 90 ? 0.415 -1.873 6.526 1.00 90.94 90 LEU A C 1
ATOM 754 O O . LEU A 1 90 ? -0.772 -1.712 6.267 1.00 90.94 90 LEU A O 1
ATOM 758 N N . ILE A 1 91 ? 0.824 -2.561 7.591 1.00 89.00 91 ILE A N 1
ATOM 759 C CA . ILE A 1 91 ? -0.098 -3.142 8.574 1.00 89.00 91 ILE A CA 1
ATOM 760 C C . ILE A 1 91 ? 0.083 -2.494 9.948 1.00 89.00 91 ILE A C 1
ATOM 762 O O . ILE A 1 91 ? 1.219 -2.342 10.407 1.00 89.00 91 ILE A O 1
ATOM 766 N N . PRO A 1 92 ? -1.001 -2.144 10.658 1.00 86.25 92 PRO A N 1
ATOM 767 C CA . PRO A 1 92 ? -0.904 -1.708 12.045 1.00 86.25 92 PRO A CA 1
ATOM 768 C C . PRO A 1 92 ? -0.299 -2.813 12.922 1.00 86.25 92 PRO A C 1
ATOM 770 O O . PRO A 1 92 ? -0.780 -3.946 12.931 1.00 86.25 92 PRO A O 1
ATOM 773 N N . THR A 1 93 ? 0.737 -2.494 13.698 1.00 85.69 93 THR A N 1
ATOM 774 C CA . THR A 1 93 ? 1.363 -3.451 14.637 1.00 85.69 93 THR A CA 1
ATOM 775 C C . THR A 1 93 ? 0.951 -3.197 16.080 1.00 85.69 93 THR A C 1
ATOM 777 O O . THR A 1 93 ? 0.633 -4.114 16.834 1.00 85.69 93 THR A O 1
ATOM 780 N N . SER A 1 94 ? 0.962 -1.932 16.480 1.00 79.81 94 SER A N 1
ATOM 781 C CA . SER A 1 94 ? 0.615 -1.461 17.816 1.00 79.81 94 SER A CA 1
ATOM 782 C C . SER A 1 94 ? 0.145 -0.010 17.724 1.00 79.81 94 SER A C 1
ATOM 784 O O . SER A 1 94 ? 0.076 0.560 16.634 1.00 79.81 94 SER A O 1
ATOM 786 N N . LYS A 1 95 ? -0.232 0.597 18.855 1.00 78.81 95 LYS A N 1
ATOM 787 C CA . LYS A 1 95 ? -0.734 1.976 18.868 1.00 78.81 95 LYS A CA 1
ATOM 788 C C . LYS A 1 95 ? 0.272 2.908 18.175 1.00 78.81 95 LYS A C 1
ATOM 790 O O . LYS A 1 95 ? 1.395 3.041 18.646 1.00 78.81 95 LYS A O 1
ATOM 795 N N . ASN A 1 96 ? -0.176 3.561 17.101 1.00 82.38 96 ASN A N 1
ATOM 796 C CA . ASN A 1 96 ? 0.591 4.503 16.279 1.00 82.38 96 ASN A CA 1
ATOM 797 C C . ASN A 1 96 ? 1.817 3.913 15.564 1.00 82.38 96 ASN A C 1
ATOM 799 O O . ASN A 1 96 ? 2.718 4.672 15.227 1.00 82.38 96 ASN A O 1
ATOM 803 N N . LYS A 1 97 ? 1.858 2.600 15.311 1.00 89.12 97 LYS A N 1
ATOM 804 C CA . LYS A 1 97 ? 2.962 1.967 14.581 1.00 89.12 97 LYS A CA 1
ATOM 805 C C . LYS A 1 97 ? 2.470 1.079 13.459 1.00 89.12 97 LYS A C 1
ATOM 807 O O . LYS A 1 97 ? 1.518 0.315 13.636 1.00 89.12 97 LYS A O 1
ATOM 812 N N . TYR A 1 98 ? 3.195 1.112 12.353 1.00 90.62 98 TYR A N 1
ATOM 813 C CA . TYR A 1 98 ? 2.883 0.374 11.143 1.00 90.62 98 TYR A CA 1
ATOM 814 C C . TYR A 1 98 ? 4.108 -0.384 10.662 1.00 90.62 98 TYR A C 1
ATOM 816 O O . TYR A 1 98 ? 5.202 0.162 10.648 1.00 90.62 98 TYR A O 1
ATOM 824 N N . LYS A 1 99 ? 3.935 -1.645 10.280 1.00 92.12 99 LYS A N 1
ATOM 825 C CA . LYS A 1 99 ? 4.981 -2.420 9.618 1.00 92.12 99 LYS A CA 1
ATOM 826 C C . LYS A 1 99 ? 4.799 -2.306 8.116 1.00 92.12 99 LYS A C 1
ATOM 828 O O . LYS A 1 99 ? 3.710 -2.597 7.627 1.00 92.12 99 LYS A O 1
ATOM 833 N N . VAL A 1 100 ? 5.862 -1.955 7.409 1.00 93.88 100 VAL A N 1
ATOM 834 C CA . VAL A 1 100 ? 5.922 -2.016 5.950 1.00 93.88 100 VAL A CA 1
ATOM 835 C C . VAL A 1 100 ? 6.040 -3.482 5.557 1.00 93.88 100 VAL A C 1
ATOM 837 O O . VAL A 1 100 ? 7.037 -4.142 5.863 1.00 93.88 100 VAL A O 1
ATOM 840 N N . ILE A 1 101 ? 5.000 -4.017 4.934 1.00 93.81 101 ILE A N 1
ATOM 841 C CA . ILE A 1 101 ? 4.979 -5.411 4.482 1.00 93.81 101 ILE A CA 1
ATOM 842 C C . ILE A 1 101 ? 5.322 -5.528 3.009 1.00 93.81 101 ILE A C 1
ATOM 844 O O . ILE A 1 101 ? 5.990 -6.489 2.646 1.00 93.81 101 ILE A O 1
ATOM 848 N N . GLU A 1 102 ? 4.976 -4.522 2.208 1.00 94.50 102 GLU A N 1
ATOM 849 C CA . GLU A 1 102 ? 5.438 -4.401 0.831 1.00 94.50 102 GLU A CA 1
ATOM 850 C C . GLU A 1 102 ? 5.897 -2.982 0.523 1.00 94.50 102 GLU A C 1
ATOM 852 O O . GLU A 1 102 ? 5.402 -2.011 1.104 1.00 94.50 102 GLU A O 1
ATOM 857 N N . LYS A 1 103 ? 6.880 -2.905 -0.375 1.00 94.19 103 LYS A N 1
ATOM 858 C CA . LYS A 1 103 ? 7.455 -1.684 -0.934 1.00 94.19 103 LYS A CA 1
ATOM 859 C C . LYS A 1 103 ? 7.872 -2.000 -2.359 1.00 94.19 103 LYS A C 1
ATOM 861 O O . LYS A 1 103 ? 8.783 -2.806 -2.532 1.00 94.19 103 LYS A O 1
ATOM 866 N N . GLU A 1 104 ? 7.295 -1.303 -3.323 1.00 93.62 104 GLU A N 1
ATOM 867 C CA . GLU A 1 104 ? 7.716 -1.390 -4.719 1.00 93.62 104 GLU A CA 1
ATOM 868 C C . GLU A 1 104 ? 8.151 -0.020 -5.230 1.00 93.62 104 GLU A C 1
ATOM 870 O O . GLU A 1 104 ? 7.558 1.000 -4.876 1.00 93.62 104 GLU A O 1
ATOM 875 N N . HIS A 1 105 ? 9.208 -0.014 -6.044 1.00 92.25 105 HIS A N 1
ATOM 876 C CA . HIS A 1 105 ? 9.637 1.154 -6.810 1.00 92.25 105 HIS A CA 1
ATOM 877 C C . HIS A 1 105 ? 9.028 1.047 -8.208 1.00 92.25 105 HIS A C 1
ATOM 879 O O . HIS A 1 105 ? 9.439 0.188 -8.993 1.00 92.25 105 HIS A O 1
ATOM 885 N N . VAL A 1 106 ? 8.048 1.900 -8.501 1.00 88.69 106 VAL A N 1
ATOM 886 C CA . VAL A 1 106 ? 7.221 1.849 -9.713 1.00 88.69 106 VAL A CA 1
ATOM 887 C C . VAL A 1 106 ? 8.087 1.864 -10.980 1.00 88.69 106 VAL A C 1
ATOM 889 O O . VAL A 1 106 ? 7.967 0.920 -11.760 1.00 88.69 106 VAL A O 1
ATOM 892 N N . PRO A 1 107 ? 9.061 2.783 -11.159 1.00 88.12 107 PRO A N 1
ATOM 893 C CA . PRO A 1 107 ? 9.897 2.786 -12.362 1.00 88.12 107 PRO A CA 1
ATOM 894 C C . PRO A 1 107 ? 10.738 1.515 -12.539 1.00 88.12 107 PRO A C 1
ATOM 896 O O . PRO A 1 107 ? 10.952 1.053 -13.659 1.00 88.12 107 PRO A O 1
ATOM 899 N N . THR A 1 108 ? 11.228 0.921 -11.441 1.00 89.44 108 THR A N 1
ATOM 900 C CA . THR A 1 108 ? 11.972 -0.349 -11.528 1.00 89.44 108 THR A CA 1
ATOM 901 C C . THR A 1 108 ? 11.049 -1.486 -11.940 1.00 89.44 108 THR A C 1
ATOM 903 O O . THR A 1 108 ? 11.452 -2.313 -12.754 1.00 89.44 108 THR A O 1
ATOM 906 N N . TRP A 1 109 ? 9.834 -1.531 -11.392 1.00 89.38 109 TRP A N 1
ATOM 907 C CA . TRP A 1 109 ? 8.845 -2.544 -11.741 1.00 89.38 109 TRP A CA 1
ATOM 908 C C . TRP A 1 109 ? 8.485 -2.478 -13.224 1.00 89.38 109 TRP A C 1
ATOM 910 O O . TRP A 1 109 ? 8.602 -3.483 -13.920 1.00 89.38 109 TRP A O 1
ATOM 920 N N . GLN A 1 110 ? 8.147 -1.283 -13.714 1.00 85.19 110 GLN A N 1
ATOM 921 C CA . GLN A 1 110 ? 7.835 -1.040 -15.122 1.00 85.19 110 GLN A CA 1
ATOM 922 C C . GLN A 1 110 ? 8.991 -1.471 -16.022 1.00 85.19 110 GLN A C 1
ATOM 924 O O . GLN A 1 110 ? 8.794 -2.230 -16.965 1.00 85.19 110 GLN A O 1
ATOM 929 N N . ARG A 1 111 ? 10.228 -1.081 -15.688 1.00 85.50 111 ARG A N 1
ATOM 930 C CA . ARG A 1 111 ? 11.399 -1.494 -16.469 1.00 85.50 111 ARG A CA 1
ATOM 931 C C . ARG A 1 111 ? 11.554 -3.017 -16.526 1.00 85.50 111 ARG A C 1
ATOM 933 O O . ARG A 1 111 ? 11.754 -3.554 -17.607 1.00 85.50 111 ARG A O 1
ATOM 940 N N . ILE A 1 112 ? 11.455 -3.709 -15.388 1.00 87.44 112 ILE A N 1
ATOM 941 C CA . ILE A 1 112 ? 11.575 -5.179 -15.332 1.00 87.44 112 ILE A CA 1
ATOM 942 C C . ILE A 1 112 ? 10.459 -5.849 -16.141 1.00 87.44 112 ILE A C 1
ATOM 944 O O . ILE A 1 112 ? 10.706 -6.841 -16.826 1.00 87.44 112 ILE A O 1
ATOM 948 N N . TYR A 1 113 ? 9.239 -5.322 -16.054 1.00 85.94 113 TYR A N 1
ATOM 949 C CA . TYR A 1 113 ? 8.103 -5.807 -16.825 1.00 85.94 113 TYR A CA 1
ATOM 950 C C . TYR A 1 113 ? 8.373 -5.696 -18.328 1.00 85.94 113 TYR A C 1
ATOM 952 O O . TYR A 1 113 ? 8.283 -6.691 -19.044 1.00 85.94 113 TYR A O 1
ATOM 960 N N . TRP A 1 114 ? 8.794 -4.520 -18.793 1.00 83.56 114 TRP A N 1
ATOM 961 C CA . TRP A 1 114 ? 9.063 -4.270 -20.206 1.00 83.56 114 TRP A CA 1
ATOM 962 C C . TRP A 1 114 ? 10.239 -5.078 -20.750 1.00 83.56 114 TRP A C 1
ATOM 964 O O . TRP A 1 114 ? 10.117 -5.682 -21.810 1.00 83.56 114 TRP A O 1
ATOM 974 N N . GLU A 1 115 ? 11.331 -5.199 -19.992 1.00 86.19 115 GLU A N 1
ATOM 975 C CA . GLU A 1 115 ? 12.460 -6.071 -20.351 1.00 86.19 115 GLU A CA 1
ATOM 976 C C . GLU A 1 115 ? 12.033 -7.543 -20.517 1.00 86.19 115 GLU A C 1
ATOM 978 O O . GLU A 1 115 ? 12.645 -8.286 -21.285 1.00 86.19 115 GLU A O 1
ATOM 983 N N . LYS A 1 116 ? 10.988 -7.980 -19.801 1.00 87.38 116 LYS A N 1
ATOM 984 C CA . LYS A 1 116 ? 10.436 -9.337 -19.886 1.00 87.38 116 LYS A CA 1
ATOM 985 C C . LYS A 1 116 ? 9.449 -9.502 -21.043 1.00 87.38 116 LYS A C 1
ATOM 987 O O . LYS A 1 116 ? 9.512 -10.512 -21.741 1.00 87.38 116 LYS A O 1
ATOM 992 N N . GLU A 1 117 ? 8.513 -8.572 -21.203 1.00 83.50 117 GLU A N 1
ATOM 993 C CA . GLU A 1 117 ? 7.418 -8.682 -22.176 1.00 83.50 117 GLU A CA 1
ATOM 994 C C . GLU A 1 117 ? 7.819 -8.273 -23.595 1.00 83.50 117 GLU A C 1
ATOM 996 O O . GLU A 1 117 ? 7.240 -8.768 -24.572 1.00 83.50 117 GLU A O 1
ATOM 1001 N N . ASP A 1 118 ? 8.813 -7.396 -23.708 1.00 82.62 118 ASP A N 1
ATOM 1002 C CA . ASP A 1 118 ? 9.322 -6.880 -24.969 1.00 82.62 118 ASP A CA 1
ATOM 1003 C C . ASP A 1 118 ? 10.843 -6.631 -24.922 1.00 82.62 118 ASP A C 1
ATOM 1005 O O . ASP A 1 118 ? 11.316 -5.495 -24.963 1.00 82.62 118 ASP A O 1
ATOM 1009 N N . PRO A 1 119 ? 11.654 -7.702 -24.850 1.00 83.38 119 PRO A N 1
ATOM 1010 C CA . PRO A 1 119 ? 13.108 -7.596 -24.703 1.00 83.38 119 PRO A CA 1
ATOM 1011 C C . PRO A 1 119 ? 13.815 -6.909 -25.882 1.00 83.38 119 PRO A C 1
ATOM 1013 O O . PRO A 1 119 ? 14.989 -6.557 -25.761 1.00 83.38 119 PRO A O 1
ATOM 1016 N N . ASN A 1 120 ? 13.134 -6.757 -27.022 1.00 86.12 120 ASN A N 1
ATOM 1017 C CA . ASN A 1 120 ? 13.676 -6.156 -28.238 1.00 86.12 120 ASN A CA 1
ATOM 1018 C C . ASN A 1 120 ? 13.111 -4.753 -28.527 1.00 86.12 120 ASN A C 1
ATOM 1020 O O . ASN A 1 120 ? 13.525 -4.166 -29.524 1.00 86.12 120 ASN A O 1
ATOM 1024 N N . ASP A 1 121 ? 12.221 -4.220 -27.676 1.00 75.38 121 ASP A N 1
ATOM 1025 C CA . ASP A 1 121 ? 11.540 -2.925 -27.875 1.00 75.38 121 ASP A CA 1
ATOM 1026 C C . ASP A 1 121 ? 10.738 -2.869 -29.200 1.00 75.38 121 ASP A C 1
ATOM 1028 O O . ASP A 1 121 ? 10.732 -1.872 -29.926 1.00 75.38 121 ASP A O 1
ATOM 1032 N N . ASP A 1 122 ? 10.093 -3.987 -29.558 1.00 77.50 122 ASP A N 1
ATOM 1033 C CA . ASP A 1 122 ? 9.315 -4.152 -30.791 1.00 77.50 122 ASP A CA 1
ATOM 1034 C C . ASP A 1 122 ? 7.836 -3.713 -30.630 1.00 77.50 122 ASP A C 1
ATOM 1036 O O . ASP A 1 122 ? 7.123 -3.509 -31.624 1.00 77.50 122 ASP A O 1
ATOM 1040 N N . ARG A 1 123 ? 7.326 -3.582 -29.396 1.00 68.94 123 ARG A N 1
ATOM 1041 C CA . ARG A 1 123 ? 5.943 -3.194 -29.079 1.00 68.94 123 ARG A CA 1
ATOM 1042 C C . ARG A 1 123 ? 5.811 -1.674 -28.988 1.00 68.94 123 ARG A C 1
ATOM 1044 O O . ARG A 1 123 ? 6.603 -0.957 -28.395 1.00 68.94 123 ARG A O 1
ATOM 1051 N N . SER A 1 124 ? 4.724 -1.155 -29.556 1.00 59.59 124 SER A N 1
ATOM 1052 C CA . SER A 1 124 ? 4.379 0.264 -29.425 1.00 59.59 124 SER A CA 1
ATOM 1053 C C . SER A 1 124 ? 3.922 0.598 -27.998 1.00 59.59 124 SER A C 1
ATOM 1055 O O . SER A 1 124 ? 3.202 -0.184 -27.384 1.00 59.59 124 SER A O 1
ATOM 1057 N N . TRP A 1 125 ? 4.242 1.808 -27.524 1.00 57.53 125 TRP A N 1
ATOM 1058 C CA . TRP A 1 125 ? 3.899 2.400 -26.213 1.00 57.53 125 TRP A CA 1
ATOM 1059 C C . TRP A 1 125 ? 2.413 2.328 -25.795 1.00 57.53 125 TRP A C 1
ATOM 1061 O O . TRP A 1 125 ? 2.060 2.706 -24.685 1.00 57.53 125 TRP A O 1
ATOM 1071 N N . CYS A 1 126 ? 1.516 1.861 -26.663 1.00 56.19 126 CYS A N 1
ATOM 1072 C CA . CYS A 1 126 ? 0.085 1.719 -26.401 1.00 56.19 126 CYS A CA 1
ATOM 1073 C C . CYS A 1 126 ? -0.285 0.606 -25.402 1.00 56.19 126 CYS A C 1
ATOM 1075 O O . CYS A 1 126 ? -1.462 0.483 -25.085 1.00 56.19 126 CYS A O 1
ATOM 1077 N N . TYR A 1 127 ? 0.680 -0.185 -24.918 1.00 58.03 127 TYR A N 1
ATOM 1078 C CA . TYR A 1 127 ? 0.469 -1.236 -23.906 1.00 58.03 127 TYR A CA 1
ATOM 1079 C C . TYR A 1 127 ? 1.028 -0.860 -22.516 1.00 58.03 127 TYR A C 1
ATOM 1081 O O . TYR A 1 127 ? 1.153 -1.710 -21.643 1.00 58.03 127 TYR A O 1
ATOM 1089 N N . PHE A 1 128 ? 1.342 0.423 -22.290 1.00 60.50 128 PHE A N 1
ATOM 1090 C CA . PHE A 1 128 ? 1.847 0.955 -21.011 1.00 60.50 128 PHE A CA 1
ATOM 1091 C C . PHE A 1 128 ? 0.881 0.800 -19.838 1.00 60.50 128 PHE A C 1
ATOM 1093 O O . PHE A 1 128 ? 1.314 0.788 -18.696 1.00 60.50 128 PHE A O 1
ATOM 1100 N N . ASP A 1 129 ? -0.408 0.592 -20.094 1.00 68.38 129 ASP A N 1
ATOM 1101 C CA . ASP A 1 129 ? -1.376 0.363 -19.021 1.00 68.38 129 ASP A CA 1
ATOM 1102 C C . ASP A 1 129 ? -1.265 -1.056 -18.414 1.00 68.38 129 ASP A C 1
ATOM 1104 O O . ASP A 1 129 ? -1.740 -1.284 -17.298 1.00 68.38 129 ASP A O 1
ATOM 1108 N N . GLU A 1 130 ? -0.626 -2.011 -19.109 1.00 73.12 130 GLU A N 1
ATOM 1109 C CA . GLU A 1 130 ? -0.508 -3.409 -18.660 1.00 73.12 130 GLU A CA 1
ATOM 1110 C C . GLU A 1 130 ? 0.462 -3.558 -17.475 1.00 73.12 130 GLU A C 1
ATOM 1112 O O . GLU A 1 130 ? 0.164 -4.280 -16.523 1.00 73.12 130 GLU A O 1
ATOM 1117 N N . ASP A 1 131 ? 1.577 -2.816 -17.465 1.00 76.00 131 ASP A N 1
ATOM 1118 C CA . ASP A 1 131 ? 2.558 -2.872 -16.368 1.00 76.00 131 ASP A CA 1
ATOM 1119 C C . ASP A 1 131 ? 1.972 -2.388 -15.030 1.00 76.00 131 ASP A C 1
ATOM 1121 O O . ASP A 1 131 ? 2.247 -2.931 -13.953 1.00 76.00 131 ASP A O 1
ATOM 1125 N N . THR A 1 132 ? 1.105 -1.385 -15.120 1.00 79.69 132 THR A N 1
ATOM 1126 C CA . THR A 1 132 ? 0.473 -0.712 -13.998 1.00 79.69 132 THR A CA 1
ATOM 1127 C C . THR A 1 132 ? -0.674 -1.557 -13.463 1.00 79.69 132 THR A C 1
ATOM 1129 O O . THR A 1 132 ? -0.859 -1.639 -12.245 1.00 79.69 132 THR A O 1
ATOM 1132 N N . TYR A 1 133 ? -1.402 -2.236 -14.352 1.00 82.75 133 TYR A N 1
ATOM 1133 C CA . TYR A 1 133 ? -2.408 -3.223 -13.980 1.00 82.75 133 TYR A CA 1
ATOM 1134 C C . TYR A 1 133 ? -1.786 -4.417 -13.241 1.00 82.75 133 TYR A C 1
ATOM 1136 O O . TYR A 1 133 ? -2.267 -4.780 -12.168 1.00 82.75 133 TYR A O 1
ATOM 1144 N N . ASP A 1 134 ? -0.670 -4.963 -13.726 1.00 84.88 134 ASP A N 1
ATOM 1145 C CA . ASP A 1 134 ? 0.025 -6.079 -13.071 1.00 84.88 134 ASP A CA 1
ATOM 1146 C C . ASP A 1 134 ? 0.594 -5.684 -11.698 1.00 84.88 134 ASP A C 1
ATOM 1148 O O . ASP A 1 134 ? 0.500 -6.446 -10.728 1.00 84.88 134 ASP A O 1
ATOM 1152 N N . LEU A 1 135 ? 1.148 -4.471 -11.574 1.00 86.94 135 LEU A N 1
ATOM 1153 C CA . LEU A 1 135 ? 1.581 -3.931 -10.282 1.00 86.94 135 LEU A CA 1
ATOM 1154 C C . LEU A 1 135 ? 0.393 -3.739 -9.326 1.00 86.94 135 LEU A C 1
ATOM 1156 O O . LEU A 1 135 ? 0.496 -4.039 -8.132 1.00 86.94 135 LEU A O 1
ATOM 1160 N N . TRP A 1 136 ? -0.745 -3.265 -9.838 1.00 85.44 136 TRP A N 1
ATOM 1161 C CA . TRP A 1 136 ? -1.980 -3.160 -9.068 1.00 85.44 136 TRP A CA 1
ATOM 1162 C C . TRP A 1 136 ? -2.445 -4.537 -8.579 1.00 85.44 136 TRP A C 1
ATOM 1164 O O . TRP A 1 136 ? -2.644 -4.704 -7.374 1.00 85.44 136 TRP A O 1
ATOM 1174 N N . GLU A 1 137 ? -2.534 -5.539 -9.458 1.00 85.94 137 GLU A N 1
ATOM 1175 C CA . GLU A 1 137 ? -2.924 -6.905 -9.094 1.00 85.94 137 GLU A CA 1
ATOM 1176 C C . GLU A 1 137 ? -1.977 -7.499 -8.052 1.00 85.94 137 GLU A C 1
ATOM 1178 O O . GLU A 1 137 ? -2.423 -8.088 -7.065 1.00 85.94 137 GLU A O 1
ATOM 1183 N N . TYR A 1 138 ? -0.665 -7.319 -8.225 1.00 89.88 138 TYR A N 1
ATOM 1184 C CA . TYR A 1 138 ? 0.328 -7.760 -7.251 1.00 89.88 138 TYR A CA 1
ATOM 1185 C C . TYR A 1 138 ? 0.050 -7.167 -5.867 1.00 89.88 138 TYR A C 1
ATOM 1187 O O . TYR A 1 138 ? -0.031 -7.898 -4.878 1.00 89.88 138 TYR A O 1
ATOM 1195 N N . MET A 1 139 ? -0.157 -5.856 -5.785 1.00 87.81 139 MET A N 1
ATOM 1196 C CA . MET A 1 139 ? -0.375 -5.161 -4.519 1.00 87.81 139 MET A CA 1
ATOM 1197 C C . MET A 1 139 ? -1.716 -5.528 -3.865 1.00 87.81 139 MET A C 1
ATOM 1199 O O . MET A 1 139 ? -1.766 -5.687 -2.642 1.00 87.81 139 MET A O 1
ATOM 1203 N N . ILE A 1 140 ? -2.775 -5.752 -4.651 1.00 85.06 140 ILE A N 1
ATOM 1204 C CA . ILE A 1 140 ? -4.054 -6.281 -4.149 1.00 85.06 140 ILE A CA 1
ATOM 1205 C C . ILE A 1 140 ? -3.898 -7.714 -3.633 1.00 85.06 140 ILE A C 1
ATOM 1207 O O . ILE A 1 140 ? -4.347 -8.017 -2.530 1.00 85.06 140 ILE A O 1
ATOM 1211 N N . ASN A 1 141 ? -3.176 -8.577 -4.346 1.00 87.44 141 ASN A N 1
ATOM 1212 C CA . ASN A 1 141 ? -2.905 -9.940 -3.889 1.00 87.44 141 ASN A CA 1
ATOM 1213 C C . ASN A 1 141 ? -2.109 -9.964 -2.577 1.00 87.44 141 ASN A C 1
ATOM 1215 O O . ASN A 1 141 ? -2.307 -10.841 -1.732 1.00 87.44 141 ASN A O 1
ATOM 1219 N N . GLN A 1 142 ? -1.191 -9.015 -2.381 1.00 87.75 142 GLN A N 1
ATOM 1220 C CA . GLN A 1 142 ? -0.492 -8.873 -1.106 1.00 87.75 142 GLN A CA 1
ATOM 1221 C C . GLN A 1 142 ? -1.439 -8.376 -0.015 1.00 87.75 142 GLN A C 1
ATOM 1223 O O . GLN A 1 142 ? -1.439 -8.930 1.083 1.00 87.75 142 GLN A O 1
ATOM 1228 N N . LEU A 1 143 ? -2.300 -7.400 -0.313 1.00 84.12 143 LEU A N 1
ATOM 1229 C CA . LEU A 1 143 ? -3.334 -6.948 0.613 1.00 84.12 143 LEU A CA 1
ATOM 1230 C C . LEU A 1 143 ? -4.242 -8.102 1.066 1.00 84.12 143 LEU A C 1
ATOM 1232 O O . LEU A 1 143 ? -4.448 -8.262 2.270 1.00 84.12 143 LEU A O 1
ATOM 1236 N N . ASP A 1 144 ? -4.727 -8.928 0.140 1.00 82.38 144 ASP A N 1
ATOM 1237 C CA . ASP A 1 144 ? -5.642 -10.044 0.410 1.00 82.38 144 ASP A CA 1
ATOM 1238 C C . ASP A 1 144 ? -5.076 -11.031 1.424 1.00 82.38 144 ASP A C 1
ATOM 1240 O O . ASP A 1 144 ? -5.739 -11.340 2.416 1.00 82.38 144 ASP A O 1
ATOM 1244 N N . LYS A 1 145 ? -3.809 -11.433 1.267 1.00 83.81 145 LYS A N 1
ATOM 1245 C CA . LYS A 1 145 ? -3.125 -12.327 2.220 1.00 83.81 145 LYS A CA 1
ATOM 1246 C C . LYS A 1 145 ? -3.135 -11.787 3.646 1.00 83.81 145 LYS A C 1
ATOM 1248 O O . LYS A 1 145 ? -3.128 -12.555 4.608 1.00 83.81 145 LYS A O 1
ATOM 1253 N N . HIS A 1 146 ? -3.114 -10.467 3.794 1.00 77.25 146 HIS A N 1
ATOM 1254 C CA . HIS A 1 146 ? -3.117 -9.819 5.095 1.00 77.25 146 HIS A CA 1
ATOM 1255 C C . HIS A 1 146 ? -4.524 -9.528 5.602 1.00 77.25 146 HIS A C 1
ATOM 1257 O O . HIS A 1 146 ? -4.724 -9.563 6.812 1.00 77.25 146 HIS A O 1
ATOM 1263 N N . VAL A 1 147 ? -5.496 -9.309 4.714 1.00 70.38 147 VAL A N 1
ATOM 1264 C CA . VAL A 1 147 ? -6.900 -9.112 5.085 1.00 70.38 147 VAL A CA 1
ATOM 1265 C C . VAL A 1 147 ? -7.594 -10.424 5.464 1.00 70.38 147 VAL A C 1
ATOM 1267 O O . VAL A 1 147 ? -8.411 -10.438 6.382 1.00 70.38 147 VAL A O 1
ATOM 1270 N N . GLU A 1 148 ? -7.267 -11.534 4.804 1.00 62.09 148 GLU A N 1
ATOM 1271 C CA . GLU A 1 148 ? -7.778 -12.872 5.139 1.00 62.09 148 GLU A CA 1
ATOM 1272 C C . GLU A 1 148 ? -7.269 -13.393 6.488 1.00 62.09 148 GLU A C 1
ATOM 1274 O O . GLU A 1 148 ? -7.907 -14.242 7.107 1.00 62.09 148 GLU A O 1
ATOM 1279 N N . ALA A 1 149 ? -6.154 -12.852 6.983 1.00 52.31 149 ALA A N 1
ATOM 1280 C CA . ALA A 1 149 ? -5.583 -13.212 8.276 1.00 52.31 149 ALA A CA 1
ATOM 1281 C C . ALA A 1 149 ? -6.315 -12.588 9.492 1.00 52.31 149 ALA A C 1
ATOM 1283 O O . ALA A 1 149 ? -5.864 -12.787 10.627 1.00 52.31 149 ALA A O 1
ATOM 1284 N N . PHE A 1 150 ? -7.399 -11.822 9.286 1.00 52.06 150 PHE A N 1
ATOM 1285 C CA . PHE A 1 150 ? -8.140 -11.103 10.340 1.00 52.06 150 PHE A CA 1
ATOM 1286 C C . PHE A 1 150 ? -9.396 -11.802 10.862 1.00 52.06 150 PHE A C 1
ATOM 1288 O O . PHE A 1 150 ? -10.210 -12.291 10.051 1.00 52.06 150 PHE A O 1
#

Foldseek 3Di:
DDPVQLVVLVVLQLWWKKKFFAADDQDDAQDKDFLVSVVPGTPDMATLPDDSVNSVDDDPVVSVVVRVVRLLVVLVCCLVPNNTQKMWIWTRDDVRMIHTNDMDGLVVQLVVVCCVPPVPPPDDPPCSVVSSVVVSVVVVVVSCVSSVVD

Radius of gyration: 17.19 Å; chains: 1; bounding box: 40×27×54 Å

Sequence (150 aa):
MKSRYKKHLKRIAARTPIVTFSQNETANKGEVIDKAILDNYFDKFTGYIAEQWQLEEMRYEDIKKGFYSDVLLFMNNYLTCGNNDYIYLLIPTSKNKYKVIEKEHVPTWQRIYWEKEDPNDDRSWCYFDEDTYDLWEYMINQLDKHVEAF

Secondary structure (DSSP, 8-state):
--HHHHHHHHHHHTT--EEEEESS----TT-EEEHHHHHHH-SEEEE----TTGGGT--HHHHHHHHHHHHHHHHHHHHHH---SEEEEEEEEETTEEEEEEEEEHHHHHHHHHHHH-TTS-S-GGGHHHHHHHHHHHHHHHHHHHHTT-

Organism: NCBI:txid1402861

pLDDT: mean 77.64, std 11.73, range [49.66, 94.88]